Protein AF-A0A8T5QYP9-F1 (afdb_monomer)

Secondary structure (DSSP, 8-state):
-HHHHHHHHHH-GGGTT-----S------HHHHHHHHHHHHT-SS-------PPPTT--S------HHHHHHH-----S-HHHHHHHHHHHHHHS---

Radius of gyration: 17.35 Å; Cα contacts (8 Å, |Δi|>4): 60; chains: 1; bounding box: 41×31×44 Å

Solvent-accessible surface area (backbone atoms only — not comparable to full-atom values): 6540 Å² total; per-residue (Å²): 92,67,69,58,46,50,50,56,52,73,73,35,81,90,35,70,98,58,87,71,54,77,69,61,65,76,75,77,54,71,7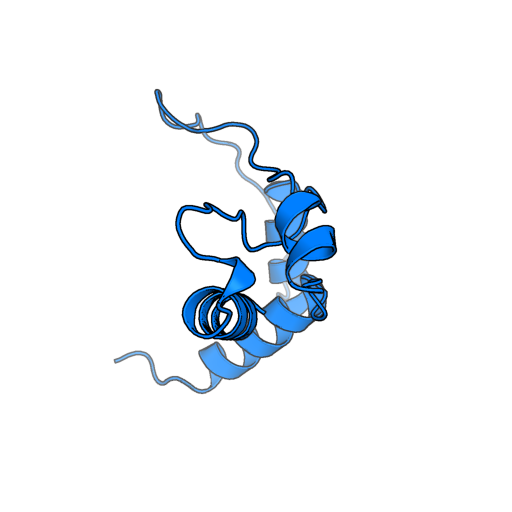0,57,55,53,49,52,51,46,60,73,68,62,60,90,67,81,94,79,87,84,90,72,87,75,63,100,84,60,80,91,75,83,61,55,73,42,63,64,34,30,73,76,70,66,51,71,68,81,73,53,70,72,56,55,49,47,55,49,52,55,56,55,69,72,50,78,82,125

Foldseek 3Di:
DQVVLCCLLVPDPLNVVHDADDDAQDWDDPVRVQVLLCVLVVDPDDDDDDDDDDDPPDDRTDGDDHVVCCVRRVDDDDDDPSRVSNVVVVVVVPDDDD

Structure (mmCIF, N/CA/C/O backbone):
data_AF-A0A8T5QYP9-F1
#
_entry.id   AF-A0A8T5QYP9-F1
#
loop_
_atom_site.group_PDB
_atom_site.id
_atom_site.type_symbol
_atom_site.label_atom_id
_atom_site.label_alt_id
_atom_site.label_comp_id
_atom_site.label_asym_id
_atom_site.label_entity_id
_atom_site.label_seq_id
_atom_site.pdbx_PDB_ins_code
_atom_site.Cartn_x
_atom_site.Cartn_y
_atom_site.Cartn_z
_atom_site.occupancy
_atom_site.B_iso_or_equiv
_atom_site.auth_seq_id
_atom_site.auth_comp_id
_atom_site.auth_asym_id
_atom_site.auth_atom_id
_atom_site.pdbx_PDB_model_num
ATOM 1 N N . ASP A 1 1 ? -3.776 -3.492 -9.160 1.00 95.50 1 ASP A N 1
ATOM 2 C CA . ASP A 1 1 ? -2.515 -2.767 -9.445 1.00 95.50 1 ASP A CA 1
ATOM 3 C C . ASP A 1 1 ? -1.227 -3.535 -9.243 1.00 95.50 1 ASP A C 1
ATOM 5 O O . ASP A 1 1 ? -0.528 -3.705 -10.229 1.00 95.50 1 ASP A O 1
ATOM 9 N N . ILE A 1 2 ? -0.890 -4.015 -8.040 1.00 96.75 2 ILE A N 1
ATOM 10 C CA . ILE A 1 2 ? 0.428 -4.642 -7.802 1.00 96.75 2 ILE A CA 1
ATOM 11 C C . ILE A 1 2 ? 0.727 -5.786 -8.784 1.00 96.75 2 ILE A C 1
ATOM 13 O O . ILE A 1 2 ? 1.754 -5.754 -9.452 1.00 96.75 2 ILE A O 1
ATOM 17 N N . ALA A 1 3 ? -0.191 -6.745 -8.948 1.00 97.62 3 ALA A N 1
ATOM 18 C CA . ALA A 1 3 ? -0.013 -7.845 -9.902 1.00 97.62 3 ALA A CA 1
ATOM 19 C C . ALA A 1 3 ? 0.172 -7.350 -11.351 1.00 97.62 3 ALA A C 1
ATOM 21 O O . ALA A 1 3 ? 1.064 -7.819 -12.049 1.00 97.62 3 ALA A O 1
ATOM 22 N N . ARG A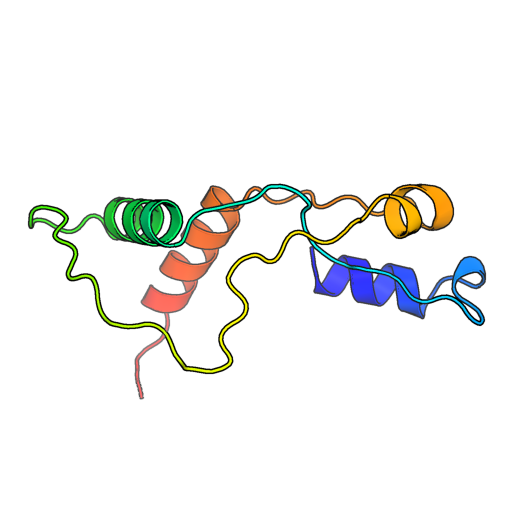 1 4 ? -0.615 -6.353 -11.781 1.00 97.62 4 ARG A N 1
ATOM 23 C CA . ARG A 1 4 ? -0.495 -5.727 -13.109 1.00 97.62 4 ARG A CA 1
ATOM 24 C C . ARG A 1 4 ? 0.869 -5.060 -13.290 1.00 97.62 4 ARG A C 1
ATOM 26 O O . ARG A 1 4 ? 1.509 -5.275 -14.311 1.00 97.62 4 ARG A O 1
ATOM 33 N N . GLY A 1 5 ? 1.336 -4.312 -12.290 1.00 97.56 5 GLY A N 1
ATOM 34 C CA . GLY A 1 5 ? 2.661 -3.692 -12.295 1.00 97.56 5 GLY A CA 1
ATOM 35 C C . GLY A 1 5 ? 3.791 -4.718 -12.367 1.00 97.56 5 GLY A C 1
ATOM 36 O O . GLY A 1 5 ? 4.730 -4.526 -13.132 1.00 97.56 5 GLY A O 1
ATOM 37 N N . ILE A 1 6 ? 3.674 -5.839 -11.644 1.00 98.06 6 ILE A N 1
ATOM 38 C CA . ILE A 1 6 ? 4.650 -6.939 -11.698 1.00 98.06 6 ILE A CA 1
ATOM 39 C C . ILE A 1 6 ? 4.685 -7.555 -13.096 1.00 98.06 6 ILE A C 1
ATOM 41 O O . ILE A 1 6 ? 5.768 -7.743 -13.642 1.00 98.06 6 ILE A O 1
ATOM 45 N N . VAL A 1 7 ? 3.526 -7.850 -13.690 1.00 98.25 7 VAL A N 1
ATOM 46 C CA . VAL A 1 7 ? 3.441 -8.419 -15.044 1.00 98.25 7 VAL A CA 1
ATOM 47 C C . VAL A 1 7 ? 4.046 -7.465 -16.075 1.00 98.25 7 VAL A C 1
ATOM 49 O O . VAL A 1 7 ? 4.886 -7.889 -16.863 1.00 98.25 7 VAL A O 1
ATOM 52 N N . ILE A 1 8 ? 3.688 -6.177 -16.033 1.00 97.88 8 ILE A N 1
ATOM 53 C CA . ILE A 1 8 ? 4.255 -5.151 -16.922 1.00 97.88 8 ILE A CA 1
ATOM 54 C C . ILE A 1 8 ? 5.781 -5.098 -16.783 1.00 97.88 8 ILE A C 1
ATOM 56 O O . ILE A 1 8 ? 6.490 -5.112 -17.786 1.00 97.88 8 ILE A O 1
ATOM 60 N N . ALA A 1 9 ? 6.292 -5.066 -15.550 1.00 97.62 9 ALA A N 1
ATOM 61 C CA . ALA A 1 9 ? 7.727 -5.000 -15.306 1.00 97.62 9 ALA A CA 1
ATOM 62 C C . ALA A 1 9 ? 8.453 -6.284 -15.730 1.00 97.62 9 ALA A C 1
ATOM 64 O O . ALA A 1 9 ? 9.546 -6.202 -16.276 1.00 97.62 9 ALA A O 1
ATOM 65 N N . SER A 1 10 ? 7.843 -7.452 -15.546 1.00 97.25 10 SER A N 1
ATOM 66 C CA . SER A 1 10 ? 8.473 -8.746 -15.844 1.00 97.25 10 SER A CA 1
ATOM 67 C C . SER A 1 10 ? 8.516 -9.075 -17.336 1.00 97.25 10 SER A C 1
ATOM 69 O O . SER A 1 10 ? 9.384 -9.827 -17.763 1.00 97.25 10 SER A O 1
ATOM 71 N N . LEU A 1 11 ? 7.571 -8.551 -18.121 1.00 97.19 11 LEU A N 1
ATOM 72 C CA . LEU A 1 11 ? 7.415 -8.886 -19.542 1.00 97.19 11 LEU A CA 1
ATOM 73 C C . LEU A 1 11 ? 7.945 -7.809 -20.499 1.00 97.19 11 LEU A C 1
ATOM 75 O O . LEU A 1 11 ? 7.824 -7.959 -21.710 1.00 97.19 11 LEU A O 1
ATOM 79 N N . SER A 1 12 ? 8.493 -6.713 -19.978 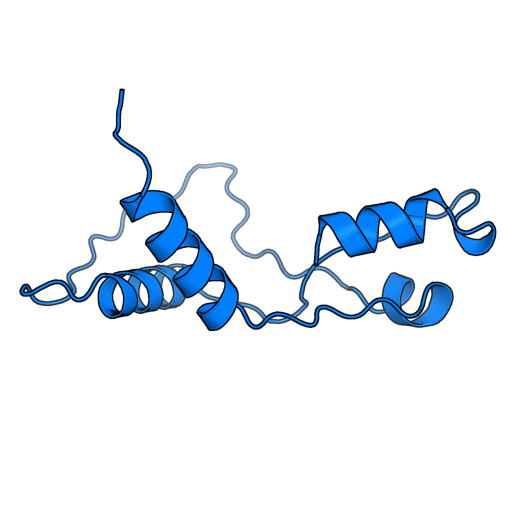1.00 97.62 12 SER A N 1
ATOM 80 C CA . SER A 1 12 ? 8.998 -5.605 -20.788 1.00 97.62 12 SER A CA 1
ATOM 81 C C . SER A 1 12 ? 10.513 -5.680 -20.953 1.00 97.62 12 SER A C 1
ATOM 83 O O . SER A 1 12 ? 11.244 -5.621 -19.967 1.00 97.62 12 SER A O 1
ATOM 85 N N . ASP A 1 13 ? 11.001 -5.660 -22.196 1.00 97.62 13 ASP A N 1
ATOM 86 C CA . ASP A 1 13 ? 12.440 -5.560 -22.497 1.00 97.62 13 ASP A CA 1
ATOM 87 C C . ASP A 1 13 ? 13.076 -4.292 -21.902 1.00 97.62 13 ASP A C 1
ATOM 89 O O . ASP A 1 13 ? 14.253 -4.280 -21.544 1.00 97.62 13 ASP A O 1
ATOM 93 N N . LYS A 1 14 ? 12.280 -3.225 -21.717 1.00 97.75 14 LYS A N 1
ATOM 94 C CA . LYS A 1 14 ? 12.716 -1.978 -21.060 1.00 97.75 14 LYS A CA 1
ATOM 95 C C . LYS A 1 14 ? 13.034 -2.142 -19.569 1.00 97.75 14 LYS A C 1
ATOM 97 O O . LYS A 1 14 ? 13.479 -1.184 -18.948 1.00 97.75 14 LYS A O 1
ATOM 102 N N . SER A 1 15 ? 12.754 -3.306 -18.987 1.00 97.50 15 SER A N 1
ATOM 103 C CA . SER A 1 15 ? 13.049 -3.608 -17.586 1.00 97.50 15 SER A CA 1
ATOM 104 C C . SER A 1 15 ? 14.408 -4.275 -17.381 1.00 97.50 15 SER A C 1
ATOM 106 O O . SER A 1 15 ? 14.788 -4.541 -16.241 1.00 97.50 15 SER A O 1
ATOM 108 N N . LEU A 1 16 ? 15.139 -4.593 -18.454 1.00 97.25 16 LEU A N 1
ATOM 109 C CA . LEU A 1 16 ? 16.428 -5.265 -18.346 1.00 97.25 16 LEU A CA 1
ATOM 110 C C . LEU A 1 16 ? 17.419 -4.409 -17.541 1.00 97.25 16 LEU A C 1
ATOM 112 O O . LEU A 1 16 ? 17.742 -3.294 -17.940 1.00 97.25 16 LEU A O 1
ATOM 116 N N . ASN A 1 17 ? 17.933 -4.968 -16.441 1.00 96.50 17 ASN A N 1
ATOM 117 C CA . ASN A 1 17 ? 18.818 -4.295 -15.478 1.00 96.50 17 ASN A CA 1
ATOM 118 C C . ASN A 1 17 ? 18.205 -3.063 -14.789 1.00 96.50 17 ASN A C 1
ATOM 120 O O . ASN A 1 17 ? 18.936 -2.197 -14.314 1.00 96.50 17 ASN A O 1
ATOM 124 N N . GLU A 1 18 ? 16.878 -3.002 -14.694 1.00 97.62 18 GLU A N 1
ATOM 125 C CA . GLU A 1 18 ? 16.164 -1.922 -14.020 1.00 97.62 18 GLU A CA 1
ATOM 126 C C . GLU A 1 18 ? 15.418 -2.429 -12.780 1.00 97.62 18 GLU A C 1
ATOM 128 O O . GLU A 1 18 ? 14.843 -3.517 -12.761 1.00 97.62 18 GLU A O 1
ATOM 133 N N . ASP A 1 19 ? 15.380 -1.602 -11.739 1.00 96.69 19 ASP A N 1
ATOM 134 C CA . ASP A 1 19 ? 14.502 -1.750 -10.582 1.00 96.69 19 ASP A CA 1
ATOM 135 C C . ASP A 1 19 ? 13.320 -0.771 -10.657 1.00 96.69 19 ASP A C 1
ATOM 137 O O . ASP A 1 19 ? 13.444 0.343 -11.173 1.00 96.69 19 ASP A O 1
ATOM 141 N N . PHE A 1 20 ? 12.163 -1.156 -10.121 1.00 97.56 20 PHE A N 1
ATOM 142 C CA . PHE A 1 20 ? 10.978 -0.303 -10.124 1.00 97.56 20 PHE A CA 1
ATOM 143 C C . PHE A 1 20 ? 10.223 -0.381 -8.804 1.00 97.56 20 PHE A C 1
ATOM 145 O O . PHE A 1 20 ? 9.907 -1.462 -8.308 1.00 97.56 20 PHE A O 1
ATOM 152 N N . ASN A 1 21 ? 9.831 0.781 -8.284 1.00 97.19 21 ASN A N 1
ATOM 153 C CA . ASN A 1 21 ? 8.819 0.850 -7.240 1.00 97.19 21 ASN A CA 1
ATOM 154 C C . ASN A 1 21 ? 7.428 0.656 -7.857 1.00 97.19 21 ASN A C 1
ATOM 156 O O . ASN A 1 21 ? 7.030 1.422 -8.734 1.00 97.19 21 ASN A O 1
ATOM 160 N N . ILE A 1 22 ? 6.667 -0.321 -7.361 1.00 96.69 22 ILE A N 1
ATOM 161 C CA . ILE A 1 22 ? 5.270 -0.553 -7.753 1.00 96.69 22 ILE A CA 1
ATOM 162 C C . ILE A 1 22 ? 4.376 -0.177 -6.575 1.00 96.69 22 ILE A C 1
ATOM 164 O O . ILE A 1 22 ? 4.460 -0.770 -5.501 1.00 96.69 22 ILE A O 1
ATOM 168 N N . GLY A 1 23 ? 3.499 0.801 -6.774 1.00 94.44 23 GLY A N 1
ATOM 169 C CA . GLY A 1 23 ? 2.567 1.238 -5.744 1.00 94.44 23 GLY A CA 1
ATOM 170 C C . GLY A 1 23 ? 1.973 2.602 -6.050 1.00 94.44 23 GLY A C 1
ATOM 171 O O . GLY A 1 23 ? 1.949 3.042 -7.198 1.00 94.44 23 GLY A O 1
ATOM 172 N N . THR A 1 24 ? 1.506 3.268 -4.999 1.00 93.94 24 THR A N 1
ATOM 173 C CA . THR A 1 24 ? 1.007 4.642 -5.048 1.00 93.94 24 THR A CA 1
ATOM 174 C C . THR A 1 24 ? 1.960 5.578 -4.312 1.00 93.94 24 THR A C 1
ATOM 176 O O . THR A 1 24 ? 2.548 5.201 -3.298 1.00 93.94 24 THR A O 1
ATOM 179 N N . ASN A 1 25 ? 2.103 6.807 -4.810 1.00 93.06 25 ASN A N 1
ATOM 180 C CA . ASN A 1 25 ? 2.781 7.899 -4.107 1.00 93.06 25 ASN A CA 1
ATOM 181 C C . ASN A 1 25 ? 1.821 8.701 -3.206 1.00 93.06 25 ASN A C 1
ATOM 183 O O . ASN A 1 25 ? 2.226 9.696 -2.602 1.00 93.06 25 ASN A O 1
ATOM 187 N N . LYS A 1 26 ? 0.553 8.284 -3.107 1.00 92.56 26 LYS A N 1
ATOM 188 C CA . LYS A 1 26 ? -0.431 8.870 -2.199 1.00 92.56 26 LYS A CA 1
ATOM 189 C C . LYS A 1 26 ? -0.169 8.377 -0.782 1.00 92.56 26 LYS A C 1
ATOM 191 O O . LYS A 1 26 ? -0.394 7.216 -0.450 1.00 92.56 26 LYS A O 1
ATOM 196 N N . GLU A 1 27 ? 0.321 9.278 0.058 1.00 93.44 27 GLU A N 1
ATOM 197 C CA . GLU A 1 27 ? 0.533 9.006 1.475 1.00 93.44 27 GLU A CA 1
ATOM 198 C C . GLU A 1 27 ? -0.808 8.815 2.197 1.00 93.44 27 GLU A C 1
ATOM 200 O O . GLU A 1 27 ? -1.792 9.492 1.902 1.00 93.44 27 GLU A O 1
ATOM 205 N N . THR A 1 28 ? -0.863 7.881 3.145 1.00 94.25 28 THR A N 1
ATOM 206 C CA . THR A 1 28 ? -2.036 7.656 3.999 1.00 94.25 28 THR A CA 1
ATOM 207 C C . THR A 1 28 ? -1.570 7.419 5.423 1.00 94.25 28 THR A C 1
ATOM 209 O O . THR A 1 28 ? -0.703 6.576 5.667 1.00 94.25 28 THR A O 1
ATOM 212 N N . LYS A 1 29 ? -2.138 8.147 6.386 1.00 94.06 29 LYS A N 1
ATOM 213 C CA . LYS A 1 29 ? -1.809 7.931 7.798 1.00 94.06 29 LYS A CA 1
ATOM 214 C C . LYS A 1 29 ? -2.519 6.684 8.317 1.00 94.06 29 LYS A C 1
ATOM 216 O O . LYS A 1 29 ? -3.664 6.416 7.967 1.00 94.06 29 LYS A O 1
ATOM 221 N N . MET A 1 30 ? -1.896 5.977 9.261 1.00 93.06 30 MET A N 1
ATOM 222 C CA . MET A 1 30 ? -2.506 4.798 9.897 1.00 93.06 30 MET A CA 1
ATOM 223 C C . MET A 1 30 ? -3.881 5.083 10.516 1.00 93.06 30 MET A C 1
ATOM 225 O O . MET A 1 30 ? -4.779 4.250 10.436 1.00 93.06 30 MET A O 1
ATOM 229 N N . ILE A 1 31 ? -4.063 6.271 11.100 1.00 95.81 31 ILE A N 1
ATOM 230 C CA . ILE A 1 31 ? -5.344 6.697 11.677 1.00 95.81 31 ILE A CA 1
ATOM 231 C C . ILE A 1 31 ? -6.439 6.873 10.615 1.00 95.81 31 ILE A C 1
ATOM 233 O O . ILE A 1 31 ? -7.587 6.506 10.853 1.00 95.81 31 ILE A O 1
ATOM 237 N N . GLU A 1 32 ? -6.080 7.390 9.438 1.00 96.56 32 GLU A N 1
ATOM 238 C CA . GLU A 1 32 ? -6.997 7.585 8.311 1.00 96.56 32 GLU A CA 1
ATOM 239 C C . GLU A 1 32 ? -7.404 6.230 7.735 1.00 96.56 32 GLU A C 1
ATOM 241 O O . GLU A 1 32 ? -8.592 5.973 7.569 1.00 96.56 32 GLU A O 1
ATOM 246 N N . LEU A 1 33 ? -6.439 5.325 7.536 1.00 96.62 33 LEU A N 1
ATOM 247 C CA . LEU A 1 33 ? -6.698 3.954 7.092 1.00 96.62 33 LEU A CA 1
ATOM 248 C C . LEU A 1 33 ? -7.624 3.200 8.062 1.00 96.62 33 LEU A C 1
ATOM 250 O O . LEU A 1 33 ? -8.598 2.578 7.638 1.00 96.62 33 LEU A O 1
ATOM 254 N N . ALA A 1 34 ? -7.356 3.286 9.369 1.00 96.62 34 ALA A N 1
ATOM 255 C CA . ALA A 1 34 ? -8.195 2.666 10.392 1.00 96.62 34 ALA A CA 1
ATOM 256 C C . ALA A 1 34 ? -9.625 3.231 10.378 1.00 96.62 34 ALA A C 1
ATOM 258 O O . ALA A 1 34 ? -10.589 2.473 10.496 1.00 96.62 34 ALA A O 1
ATOM 259 N N . LYS A 1 35 ? -9.769 4.549 10.193 1.00 97.50 35 LYS A N 1
ATOM 260 C CA . LYS A 1 35 ? -11.076 5.203 10.089 1.00 97.50 35 LYS A CA 1
ATOM 261 C C . LYS A 1 35 ? -11.830 4.780 8.823 1.00 97.50 35 LYS A C 1
ATOM 263 O O . LYS A 1 35 ? -13.004 4.438 8.922 1.00 97.50 35 LYS A O 1
ATOM 268 N N . MET A 1 36 ? -11.160 4.719 7.669 1.00 97.56 36 MET A N 1
ATOM 269 C CA . MET A 1 36 ? -11.755 4.233 6.415 1.00 97.56 36 MET A CA 1
ATOM 270 C C . MET A 1 36 ? -12.308 2.814 6.571 1.00 97.56 36 MET A C 1
ATOM 272 O O . MET A 1 36 ? -13.453 2.557 6.206 1.00 97.56 36 MET A O 1
ATOM 276 N N . LEU A 1 37 ? -11.525 1.904 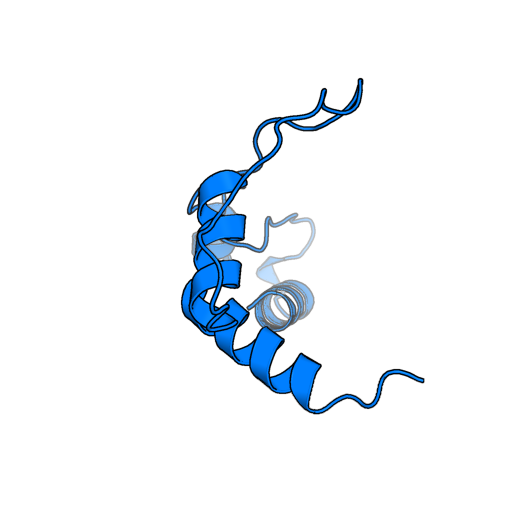7.157 1.00 97.12 37 LEU A N 1
ATOM 277 C CA . LEU A 1 37 ? -11.963 0.533 7.425 1.00 97.12 37 LEU A CA 1
ATOM 278 C C . LEU A 1 37 ? -13.152 0.481 8.390 1.00 97.12 37 LEU A C 1
ATOM 280 O O . LEU A 1 37 ? -14.108 -0.244 8.128 1.00 97.12 37 LEU A O 1
ATOM 284 N N . TRP A 1 38 ? -13.124 1.261 9.477 1.00 97.38 38 TRP A N 1
ATOM 285 C CA . TRP A 1 38 ? -14.239 1.347 10.426 1.00 97.38 38 TRP A CA 1
ATOM 286 C C . TRP A 1 38 ? -15.552 1.729 9.734 1.00 97.38 38 TRP A C 1
ATOM 288 O O . TRP A 1 38 ? -16.585 1.090 9.949 1.00 97.38 38 TRP A O 1
ATOM 298 N N . ASP A 1 39 ? -15.489 2.738 8.863 1.00 96.94 39 ASP A N 1
ATOM 299 C CA . ASP A 1 39 ? -16.647 3.253 8.138 1.00 96.94 39 ASP A CA 1
ATOM 300 C C . ASP A 1 39 ? -17.142 2.254 7.073 1.00 96.94 39 ASP A C 1
ATOM 302 O O . ASP A 1 39 ? -18.347 2.021 6.963 1.00 96.94 39 ASP A O 1
ATOM 306 N N . ILE A 1 40 ? -16.236 1.584 6.345 1.00 97.44 40 ILE A N 1
ATOM 307 C CA . ILE A 1 40 ? -16.583 0.503 5.396 1.00 97.44 40 ILE A CA 1
ATOM 308 C C . ILE A 1 40 ? -17.255 -0.675 6.116 1.00 97.44 40 ILE A C 1
ATOM 310 O O . ILE A 1 40 ? -18.227 -1.257 5.618 1.00 97.44 40 ILE A O 1
ATOM 314 N N . CYS A 1 41 ? -16.767 -1.027 7.305 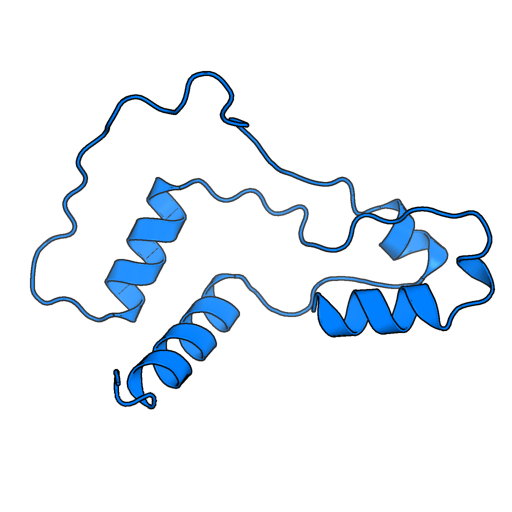1.00 95.94 41 CYS A N 1
ATOM 315 C CA . CYS A 1 41 ? -17.316 -2.116 8.103 1.00 95.94 41 CYS A CA 1
ATOM 316 C C . CYS A 1 41 ? -18.707 -1.808 8.677 1.00 95.94 41 CYS A C 1
ATOM 318 O O . CYS A 1 41 ? -19.391 -2.748 9.080 1.00 95.94 41 CYS A O 1
ATOM 320 N N . LYS A 1 42 ? -19.156 -0.542 8.648 1.00 95.19 42 LYS A N 1
ATOM 321 C CA . LYS A 1 42 ? -20.454 -0.081 9.176 1.00 95.19 42 LYS A CA 1
ATOM 322 C C . LYS A 1 42 ? -20.661 -0.465 10.646 1.00 95.19 42 LYS A C 1
ATOM 324 O O . LYS A 1 42 ? -21.731 -0.935 11.036 1.00 95.19 42 LYS A O 1
ATOM 329 N N . MET A 1 43 ? -19.619 -0.281 11.453 1.00 93.06 43 MET A N 1
ATOM 330 C CA . MET A 1 43 ? -19.668 -0.539 12.893 1.00 93.06 43 MET A CA 1
ATOM 331 C C . MET A 1 43 ? -20.719 0.355 13.565 1.00 93.06 43 MET A C 1
ATOM 333 O O . MET A 1 43 ? -20.892 1.513 13.182 1.00 93.06 43 MET A O 1
ATOM 337 N N . LYS A 1 44 ? -21.432 -0.181 14.562 1.00 94.56 44 LYS A N 1
ATOM 338 C CA . LYS A 1 44 ? -22.488 0.560 15.278 1.00 94.56 44 LYS A CA 1
ATOM 339 C C . LYS A 1 44 ? -21.911 1.467 16.362 1.00 94.56 44 LYS A C 1
ATOM 341 O O . LYS A 1 44 ? -22.516 2.471 16.727 1.00 94.56 44 LYS A O 1
ATOM 346 N N . GLU A 1 45 ? -20.759 1.094 16.897 1.00 96.00 45 GLU A N 1
ATOM 347 C CA . GLU A 1 45 ? -20.054 1.822 17.935 1.00 96.00 45 GLU A CA 1
ATOM 348 C C . GLU A 1 45 ? -19.342 3.061 17.366 1.00 96.00 45 GLU A C 1
ATOM 350 O O . GLU A 1 45 ? -19.096 3.196 16.163 1.00 96.00 45 GLU A O 1
ATOM 355 N N . SER A 1 46 ? -18.960 3.983 18.250 1.00 96.19 46 SER A N 1
ATOM 356 C CA . SER A 1 46 ? -18.105 5.102 17.863 1.00 96.19 46 SER A CA 1
ATOM 357 C C . SER A 1 46 ? -16.672 4.639 17.592 1.00 96.19 46 SER A C 1
ATOM 359 O O . SER A 1 46 ? -16.135 3.779 18.291 1.00 96.19 46 SER A O 1
ATOM 361 N N . PHE A 1 47 ? -16.029 5.250 16.592 1.00 97.31 47 PHE A N 1
ATOM 362 C CA . PHE A 1 47 ? -14.619 5.004 16.298 1.00 97.31 47 PHE A CA 1
ATOM 363 C C . PHE A 1 47 ? -13.749 5.481 17.466 1.00 97.31 47 PHE A C 1
ATOM 365 O O . PHE A 1 47 ? -13.703 6.675 17.769 1.00 97.31 47 PHE A O 1
ATOM 372 N N . LYS A 1 48 ? -13.058 4.547 18.122 1.00 96.25 48 LYS A N 1
ATOM 373 C CA . LYS A 1 48 ? -12.141 4.812 19.236 1.00 96.25 48 LYS A CA 1
ATOM 374 C C . LYS A 1 48 ? -10.762 4.275 18.895 1.00 96.25 48 LYS A C 1
ATOM 376 O O . LYS A 1 48 ? -10.637 3.182 18.353 1.00 96.25 48 LYS A O 1
ATOM 381 N N . VAL A 1 49 ? -9.725 5.025 19.257 1.00 96.06 49 VAL A N 1
ATOM 382 C CA . VAL A 1 49 ? -8.336 4.663 18.964 1.00 96.06 49 VAL A CA 1
ATOM 383 C C . VAL A 1 49 ? -7.506 4.701 20.230 1.00 96.06 49 VAL A C 1
ATOM 385 O O . VAL A 1 49 ? -7.571 5.654 21.003 1.00 96.06 49 VAL A O 1
ATOM 388 N N . LYS A 1 50 ? -6.701 3.656 20.416 1.00 95.62 50 LYS A N 1
ATOM 389 C CA . LYS A 1 50 ? -5.671 3.584 21.445 1.00 95.62 50 LYS A CA 1
ATOM 390 C C . LYS A 1 50 ? -4.310 3.682 20.768 1.00 95.62 50 LYS A C 1
ATOM 392 O O . LYS A 1 50 ? -3.936 2.793 20.008 1.00 95.62 50 LYS A O 1
ATOM 397 N N . TYR A 1 51 ? -3.571 4.744 21.063 1.00 93.69 51 TYR A N 1
ATOM 398 C CA . TYR A 1 51 ? -2.190 4.880 20.616 1.00 93.69 51 TYR A CA 1
ATOM 399 C C . TYR A 1 51 ? -1.284 4.009 21.485 1.00 93.69 51 TYR A C 1
ATOM 401 O O . TYR A 1 51 ? -1.395 4.002 22.711 1.00 93.69 51 TYR A O 1
ATOM 409 N N . VAL A 1 52 ? -0.398 3.264 20.835 1.00 92.50 52 VAL A N 1
ATOM 410 C CA . VAL A 1 52 ? 0.614 2.424 21.479 1.00 92.50 52 VAL A CA 1
ATOM 411 C C . VAL A 1 52 ? 1.990 2.834 20.970 1.00 92.50 52 VAL A C 1
ATOM 413 O O . VAL A 1 52 ? 2.110 3.427 19.896 1.00 92.50 52 VAL A O 1
ATOM 416 N N . SER A 1 53 ? 3.035 2.544 21.742 1.00 92.56 53 SER A N 1
ATOM 417 C CA . SER A 1 53 ? 4.411 2.744 21.292 1.00 92.56 53 SER A CA 1
ATOM 418 C C . SER A 1 53 ? 4.677 1.917 20.033 1.00 92.56 53 SER A C 1
ATOM 420 O O . SER A 1 53 ? 4.398 0.718 20.017 1.00 92.56 53 SER A O 1
ATOM 422 N N . GLY A 1 54 ? 5.228 2.550 18.997 1.00 87.31 54 GLY A N 1
ATOM 423 C CA . GLY A 1 54 ? 5.679 1.843 17.800 1.00 87.31 54 GLY A CA 1
ATOM 424 C C . GLY A 1 54 ? 6.859 0.912 18.089 1.00 87.31 54 GLY A C 1
ATOM 425 O O . GLY A 1 54 ? 7.509 1.002 19.135 1.00 87.31 54 GLY A O 1
ATOM 426 N N . PHE A 1 55 ? 7.159 0.023 17.146 1.00 91.44 55 PHE A N 1
ATOM 427 C CA . PHE A 1 55 ? 8.317 -0.860 17.263 1.00 91.44 55 PHE A CA 1
ATOM 428 C C . PHE A 1 55 ? 9.627 -0.076 17.096 1.00 91.44 55 PHE A C 1
ATOM 430 O O . PHE A 1 55 ? 9.699 0.889 16.336 1.00 91.44 55 PHE A O 1
ATOM 437 N N . LYS A 1 56 ? 10.695 -0.516 17.780 1.00 91.62 56 LYS A N 1
ATOM 438 C CA . LYS A 1 56 ? 12.018 0.148 17.775 1.00 91.62 56 LYS A CA 1
ATOM 439 C C . LYS A 1 56 ? 12.559 0.420 16.364 1.00 91.62 56 LYS A C 1
ATOM 441 O O . LYS A 1 56 ? 13.230 1.424 16.150 1.00 91.62 56 LYS A O 1
ATOM 446 N N . HIS A 1 57 ? 12.273 -0.477 15.426 1.00 92.88 57 HIS A N 1
ATOM 447 C CA . HIS A 1 57 ? 12.774 -0.438 14.052 1.00 92.88 57 HIS A CA 1
ATOM 448 C C . HIS A 1 57 ? 11.663 -0.189 13.027 1.00 92.88 57 HIS A C 1
ATOM 450 O O . HIS A 1 57 ? 11.802 -0.557 11.863 1.00 92.88 57 HIS A O 1
ATOM 456 N N . ASP A 1 58 ? 10.546 0.401 13.456 1.00 88.69 58 ASP A N 1
ATOM 457 C CA . ASP A 1 58 ? 9.427 0.646 12.558 1.00 88.69 58 ASP A CA 1
ATOM 458 C C . ASP A 1 58 ? 9.720 1.786 11.577 1.00 88.69 58 ASP A C 1
ATOM 460 O O . ASP A 1 58 ? 10.298 2.823 11.926 1.00 88.69 58 ASP A O 1
ATOM 464 N N . ILE A 1 59 ? 9.282 1.610 10.334 1.00 86.69 59 ILE A N 1
ATOM 465 C CA . ILE A 1 59 ? 9.423 2.637 9.304 1.00 86.69 59 ILE A CA 1
ATOM 466 C C . ILE A 1 59 ? 8.239 3.585 9.433 1.00 86.69 59 ILE A C 1
ATOM 468 O O . ILE A 1 59 ? 7.105 3.240 9.108 1.00 86.69 59 ILE A O 1
ATOM 472 N N . LYS A 1 60 ? 8.527 4.812 9.873 1.00 86.62 60 LYS A N 1
ATOM 473 C CA . LYS A 1 60 ? 7.510 5.831 10.177 1.00 86.62 60 LYS A CA 1
ATOM 474 C C . LYS A 1 60 ? 6.739 6.334 8.955 1.00 86.62 60 LYS A C 1
ATOM 476 O O . LYS A 1 60 ? 5.637 6.849 9.108 1.00 86.62 60 LYS A O 1
ATOM 481 N N . ARG A 1 61 ? 7.330 6.236 7.762 1.00 90.25 61 ARG A N 1
ATOM 482 C CA . ARG A 1 61 ? 6.779 6.777 6.517 1.00 90.25 61 ARG A CA 1
ATOM 483 C C . ARG A 1 61 ? 7.201 5.921 5.332 1.00 90.25 61 ARG A C 1
ATOM 485 O O . ARG A 1 61 ? 8.390 5.672 5.155 1.00 90.25 61 ARG A O 1
ATOM 492 N N . ARG A 1 62 ? 6.238 5.505 4.507 1.00 86.81 62 ARG A N 1
ATOM 493 C CA . ARG A 1 62 ? 6.476 4.761 3.262 1.00 86.81 62 ARG A CA 1
ATOM 494 C C . ARG A 1 62 ? 5.720 5.435 2.129 1.00 86.81 62 ARG A C 1
ATOM 496 O O . ARG A 1 62 ? 4.507 5.298 2.032 1.00 86.81 62 ARG A O 1
AT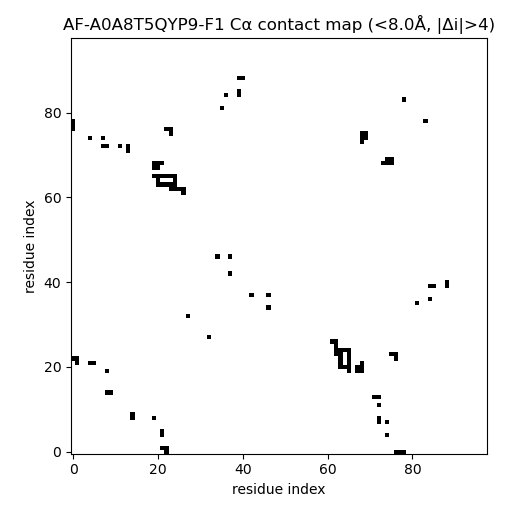OM 503 N N . VAL A 1 63 ? 6.449 6.170 1.301 1.00 92.25 63 VAL A N 1
ATOM 504 C CA . VAL A 1 63 ? 5.920 6.790 0.084 1.00 92.25 63 VAL A CA 1
ATOM 505 C C . VAL A 1 63 ? 6.952 6.552 -1.016 1.00 92.25 63 VAL A C 1
ATOM 507 O O . VAL A 1 63 ? 7.985 7.222 -1.008 1.00 92.25 63 VAL A O 1
ATOM 510 N N . PRO A 1 64 ? 6.749 5.552 -1.888 1.00 93.38 64 PRO A N 1
ATOM 511 C CA . PRO A 1 64 ? 7.690 5.268 -2.960 1.00 93.38 64 PRO A CA 1
ATOM 512 C C . PRO A 1 64 ? 7.663 6.367 -4.027 1.00 93.38 64 PRO A C 1
ATOM 514 O O . PRO A 1 64 ? 6.600 6.894 -4.362 1.00 93.38 64 PRO A O 1
ATOM 517 N N . ASP A 1 65 ? 8.821 6.660 -4.618 1.00 95.88 65 ASP A N 1
ATOM 518 C CA . ASP A 1 65 ? 8.869 7.382 -5.889 1.00 95.88 65 ASP A CA 1
ATOM 519 C C . ASP A 1 65 ? 8.544 6.407 -7.027 1.00 95.88 65 ASP A C 1
ATOM 521 O O . ASP A 1 65 ? 9.298 5.472 -7.302 1.00 95.88 65 ASP A O 1
ATOM 525 N N . VAL A 1 66 ? 7.401 6.625 -7.675 1.00 96.94 66 VAL A N 1
ATOM 526 C CA . VAL A 1 66 ? 6.887 5.811 -8.789 1.00 96.94 66 VAL A CA 1
ATOM 527 C C . VAL A 1 66 ? 7.111 6.475 -10.154 1.00 96.94 66 VAL A C 1
ATOM 529 O O . VAL A 1 66 ? 6.610 6.004 -11.174 1.00 96.94 66 VAL A O 1
ATOM 532 N N . SER A 1 67 ? 7.878 7.569 -10.213 1.00 97.88 67 SER A N 1
ATOM 533 C CA . SER A 1 67 ? 8.118 8.309 -11.456 1.00 97.88 67 SER A CA 1
ATOM 534 C C . SER A 1 67 ? 8.841 7.467 -12.511 1.00 97.88 67 SER A C 1
ATOM 536 O O . SER A 1 67 ? 8.525 7.566 -13.696 1.00 97.88 67 SER A O 1
ATOM 538 N N . LYS A 1 68 ? 9.767 6.595 -12.092 1.00 97.94 68 LYS A N 1
ATOM 539 C CA . LYS A 1 68 ? 10.537 5.718 -12.985 1.00 97.94 68 LYS A CA 1
ATOM 540 C C . LYS A 1 68 ? 9.643 4.727 -13.735 1.00 97.94 68 LYS A C 1
ATOM 542 O O . LYS A 1 68 ? 9.689 4.673 -14.962 1.00 97.94 68 LYS A O 1
ATOM 547 N N . ILE A 1 69 ? 8.794 3.987 -13.016 1.00 97.94 69 ILE A N 1
ATOM 548 C CA . ILE A 1 69 ? 7.918 2.978 -13.628 1.00 97.94 69 ILE A CA 1
ATOM 549 C C . ILE A 1 69 ? 6.849 3.618 -14.522 1.00 97.94 69 ILE A C 1
ATOM 551 O O . ILE A 1 69 ? 6.533 3.089 -15.585 1.00 97.94 69 ILE A O 1
ATOM 555 N N . SER A 1 70 ? 6.359 4.800 -14.141 1.00 97.75 70 SER A N 1
ATOM 556 C CA . SER A 1 70 ? 5.421 5.569 -14.955 1.00 97.75 70 SER A CA 1
ATOM 557 C C . SER A 1 70 ? 6.053 6.022 -16.273 1.00 97.75 70 SER A C 1
ATOM 559 O O . SER A 1 70 ? 5.478 5.805 -17.335 1.00 97.75 70 SER A O 1
ATOM 561 N N . LYS A 1 71 ? 7.274 6.571 -16.236 1.00 98.19 71 LYS A N 1
ATOM 562 C CA . LYS A 1 71 ? 7.975 7.056 -17.437 1.00 98.19 71 LYS A CA 1
ATOM 563 C C . LYS A 1 71 ? 8.415 5.934 -18.378 1.00 98.19 71 LYS A C 1
ATOM 565 O O . LYS A 1 71 ? 8.282 6.073 -19.589 1.00 98.19 71 LYS A O 1
ATOM 570 N N . ILE A 1 72 ? 8.977 4.852 -17.840 1.00 98.06 72 ILE A N 1
ATOM 571 C CA . ILE A 1 72 ? 9.610 3.800 -18.653 1.00 98.06 72 ILE A CA 1
ATOM 572 C C . ILE A 1 72 ? 8.579 2.771 -19.128 1.00 98.06 72 ILE A C 1
ATOM 574 O O . ILE A 1 72 ? 8.598 2.368 -20.296 1.00 98.06 72 ILE A O 1
ATOM 578 N N . LEU A 1 73 ? 7.671 2.368 -18.234 1.00 98.00 73 LEU A N 1
ATOM 579 C CA . LEU A 1 73 ? 6.736 1.265 -18.458 1.00 98.00 73 LEU A CA 1
ATOM 580 C C . LEU A 1 73 ? 5.274 1.709 -18.590 1.00 98.00 73 LEU A C 1
ATOM 582 O O . LEU A 1 73 ? 4.411 0.868 -18.827 1.00 98.00 73 LEU A O 1
ATOM 586 N N . GLY A 1 74 ? 4.972 3.002 -18.435 1.00 97.50 74 GLY A N 1
ATOM 587 C CA . GLY A 1 74 ? 3.600 3.508 -18.529 1.00 97.50 74 GLY A CA 1
ATOM 588 C C . GLY A 1 74 ? 2.689 3.040 -17.392 1.00 97.50 74 GLY A C 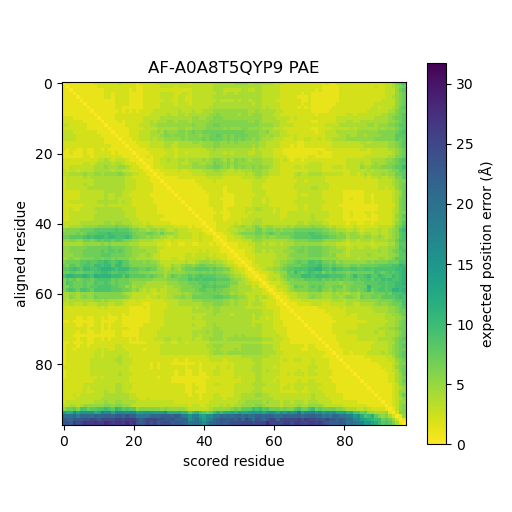1
ATOM 589 O O . GLY A 1 74 ? 1.472 3.139 -17.511 1.00 97.50 74 GLY A O 1
ATOM 590 N N . PHE A 1 75 ? 3.245 2.509 -16.298 1.00 97.75 75 PHE A N 1
ATOM 591 C CA . PHE A 1 75 ? 2.444 2.058 -15.163 1.00 97.75 75 PHE A CA 1
ATOM 592 C C . PHE A 1 75 ? 1.969 3.244 -14.320 1.00 97.75 75 PHE A C 1
ATOM 594 O O . PHE A 1 75 ? 2.768 4.063 -13.862 1.00 97.75 75 PHE A O 1
ATOM 601 N N . SER A 1 76 ? 0.678 3.261 -14.016 1.00 96.69 76 SER A N 1
ATOM 602 C CA . SER A 1 76 ? 0.091 4.068 -12.949 1.00 96.69 76 SER A CA 1
ATOM 603 C C . SER A 1 76 ? -0.914 3.223 -12.169 1.00 96.69 76 SER A C 1
ATOM 605 O O . SER A 1 76 ? -1.629 2.432 -12.792 1.00 96.69 76 SER A O 1
ATOM 607 N N . PRO A 1 77 ? -0.998 3.361 -10.832 1.00 95.81 77 PRO A N 1
ATOM 608 C CA . PRO A 1 77 ? -2.094 2.763 -10.080 1.00 95.81 77 PRO A CA 1
ATOM 609 C C . PRO A 1 77 ? -3.430 3.318 -10.589 1.00 95.81 77 PRO A C 1
ATOM 611 O O . PRO A 1 77 ? -3.528 4.496 -10.929 1.00 95.81 77 PRO A O 1
ATOM 614 N N . GLU A 1 78 ? -4.431 2.453 -10.668 1.00 96.38 78 GLU A N 1
ATOM 615 C CA . GLU A 1 78 ? -5.770 2.759 -11.187 1.00 96.38 78 GLU A CA 1
ATOM 616 C C . GLU A 1 78 ? -6.842 2.627 -10.105 1.00 96.38 78 GLU A C 1
ATOM 618 O O . GLU A 1 78 ? -7.913 3.207 -10.241 1.00 96.38 78 GLU A O 1
ATOM 623 N N . ILE A 1 79 ? -6.551 1.895 -9.026 1.00 96.12 79 ILE A N 1
ATOM 624 C CA . ILE A 1 79 ? -7.492 1.642 -7.940 1.00 96.12 79 ILE A CA 1
ATOM 625 C C . ILE A 1 79 ? -7.206 2.594 -6.784 1.00 96.12 79 ILE A C 1
ATOM 627 O O . ILE A 1 79 ? -6.112 2.607 -6.207 1.00 96.12 79 ILE A O 1
ATOM 631 N N . GLU A 1 80 ? -8.215 3.371 -6.400 1.00 95.69 80 GLU A N 1
ATOM 632 C CA . GLU A 1 80 ? -8.140 4.198 -5.201 1.00 95.69 80 GLU A CA 1
ATOM 633 C C . GLU A 1 80 ? -8.140 3.323 -3.941 1.00 95.69 80 GLU A C 1
ATOM 635 O O . GLU A 1 80 ? -8.820 2.300 -3.861 1.00 95.69 80 GLU A O 1
ATOM 640 N N . LEU A 1 81 ? -7.427 3.759 -2.896 1.00 96.25 81 LEU A N 1
ATOM 641 C CA . LEU A 1 81 ? -7.317 2.994 -1.647 1.00 96.25 81 LEU A CA 1
ATOM 642 C C . LEU A 1 81 ? -8.693 2.603 -1.082 1.00 96.25 81 LEU A C 1
ATOM 644 O O . LEU A 1 81 ? -8.890 1.468 -0.661 1.00 96.25 81 LEU A O 1
ATOM 648 N N . ILE A 1 82 ? -9.657 3.528 -1.093 1.00 97.12 82 ILE A N 1
ATOM 649 C CA . ILE A 1 82 ? -11.003 3.280 -0.562 1.00 97.12 82 ILE A CA 1
ATOM 650 C C . ILE A 1 82 ? -11.762 2.202 -1.347 1.00 97.12 82 ILE A C 1
ATOM 652 O O . ILE A 1 82 ? -12.531 1.448 -0.755 1.00 97.12 82 ILE A O 1
ATOM 656 N N . GLU A 1 83 ? -11.547 2.118 -2.658 1.00 97.38 83 GLU A N 1
ATOM 657 C CA . GLU A 1 83 ? -12.165 1.119 -3.527 1.00 97.38 83 GLU A CA 1
ATOM 658 C C . GLU A 1 83 ? -11.581 -0.261 -3.232 1.00 97.38 83 GLU A C 1
ATOM 660 O O . GLU A 1 83 ? -12.323 -1.171 -2.863 1.00 97.38 83 GLU A O 1
ATOM 665 N N . GLY A 1 84 ? -10.248 -0.374 -3.219 1.00 96.81 84 GLY A N 1
ATOM 666 C CA . GLY A 1 84 ? -9.572 -1.623 -2.865 1.00 96.81 84 GLY A CA 1
ATOM 667 C C . GLY A 1 84 ? -9.914 -2.120 -1.454 1.00 96.81 84 GLY A C 1
ATOM 668 O O . GLY A 1 84 ? -10.065 -3.321 -1.236 1.00 96.81 84 GLY A O 1
ATOM 669 N N . LEU A 1 85 ? -10.099 -1.216 -0.482 1.00 97.81 85 LEU A N 1
ATOM 670 C CA . LEU A 1 85 ? -10.541 -1.590 0.868 1.00 97.81 85 LEU A CA 1
ATOM 671 C C . LEU A 1 85 ? -11.977 -2.128 0.889 1.00 97.81 85 LEU A C 1
ATOM 673 O O . LEU A 1 85 ? -12.254 -3.059 1.644 1.00 97.81 85 LEU A O 1
ATOM 677 N N . ARG A 1 86 ? -12.891 -1.567 0.086 1.00 97.81 86 ARG A N 1
ATOM 678 C CA . ARG A 1 86 ? -14.270 -2.071 -0.026 1.00 97.81 86 ARG A CA 1
ATOM 679 C C . ARG A 1 86 ? -14.287 -3.471 -0.621 1.00 97.81 86 ARG A C 1
ATOM 681 O O . ARG A 1 86 ? -14.854 -4.368 -0.003 1.00 97.81 86 ARG A O 1
ATOM 688 N N . GLU A 1 87 ? -13.594 -3.664 -1.742 1.00 96.81 87 GLU A N 1
ATOM 689 C CA . GLU A 1 87 ? -13.454 -4.978 -2.379 1.00 96.81 87 GLU A CA 1
ATOM 690 C C . GLU A 1 87 ? -12.868 -6.012 -1.413 1.00 96.81 87 GLU A C 1
ATOM 692 O O . GLU A 1 87 ? -13.382 -7.126 -1.297 1.00 96.81 87 GLU A O 1
ATOM 697 N N . TYR A 1 88 ? -11.823 -5.632 -0.669 1.00 96.00 88 TYR A N 1
ATOM 698 C CA . TYR A 1 88 ? -11.206 -6.507 0.322 1.00 96.00 88 TYR A CA 1
ATOM 699 C C . TYR A 1 88 ? -12.174 -6.891 1.446 1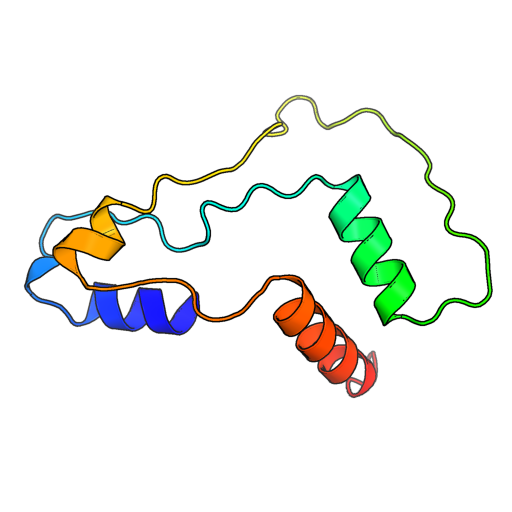.00 96.00 88 TYR A C 1
ATOM 701 O O . TYR A 1 88 ? -12.265 -8.069 1.791 1.00 96.00 88 TYR A O 1
ATOM 709 N N . VAL A 1 89 ? -12.897 -5.928 2.027 1.00 95.75 89 VAL A N 1
ATOM 710 C CA . VAL A 1 89 ? -13.856 -6.204 3.110 1.00 95.75 89 VAL A CA 1
ATOM 711 C C . VAL A 1 89 ? -14.993 -7.100 2.622 1.00 95.75 89 VAL A C 1
ATOM 713 O O . VAL A 1 89 ? -15.376 -8.032 3.332 1.00 95.75 89 VAL A O 1
ATOM 716 N N . ASP A 1 90 ? -15.512 -6.857 1.420 1.00 95.00 90 ASP A N 1
ATOM 717 C CA . ASP A 1 90 ? -16.575 -7.679 0.845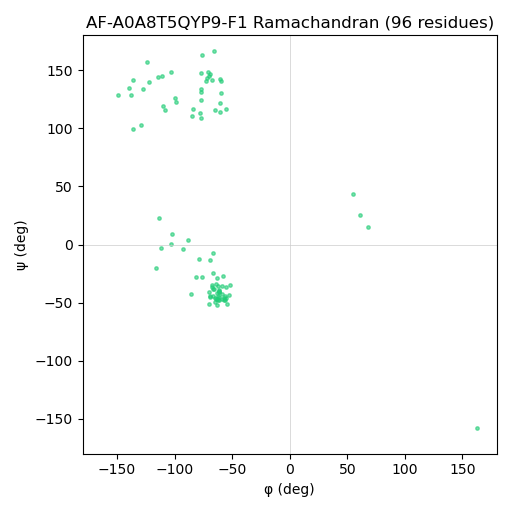 1.00 95.00 90 ASP A CA 1
ATOM 718 C C . ASP A 1 90 ? -16.085 -9.103 0.577 1.00 95.00 90 ASP A C 1
ATOM 720 O O . ASP A 1 90 ? -16.721 -10.059 1.024 1.00 95.00 90 ASP A O 1
ATOM 724 N N . TRP A 1 91 ? -14.903 -9.267 -0.025 1.00 95.19 91 TRP A N 1
ATOM 725 C CA . TRP A 1 91 ? -14.271 -10.579 -0.173 1.00 95.19 91 TRP A CA 1
ATOM 726 C C . TRP A 1 91 ? -14.068 -11.272 1.179 1.00 95.19 91 TRP A C 1
ATOM 728 O O . TRP A 1 91 ? -14.427 -12.443 1.329 1.00 95.19 91 TRP A O 1
ATOM 738 N N . TYR A 1 92 ? -13.552 -10.557 2.182 1.00 93.50 92 TYR A N 1
ATOM 739 C CA . TYR A 1 92 ? -13.275 -11.104 3.509 1.00 93.50 92 TYR A CA 1
ATOM 740 C C . TYR A 1 92 ? -14.549 -11.616 4.192 1.00 93.50 92 TYR A C 1
ATOM 742 O O . TYR A 1 92 ? -14.538 -12.697 4.775 1.00 93.50 92 TYR A O 1
ATOM 750 N N . ARG A 1 93 ? -15.678 -10.907 4.050 1.00 91.75 93 ARG A N 1
ATOM 751 C CA . ARG A 1 93 ? -16.989 -11.335 4.576 1.00 91.75 93 ARG A CA 1
ATOM 752 C C . ARG A 1 93 ? -17.507 -12.630 3.950 1.00 91.75 93 ARG A C 1
ATOM 754 O O . ARG A 1 93 ? -18.249 -13.354 4.606 1.00 91.75 93 ARG A O 1
ATOM 761 N N . THR A 1 94 ? -17.137 -12.931 2.704 1.00 92.19 94 THR A N 1
ATOM 762 C CA . THR A 1 94 ? -17.541 -14.188 2.041 1.00 92.19 94 THR A CA 1
ATOM 763 C C . THR A 1 94 ? -16.721 -15.400 2.480 1.00 92.19 94 THR A C 1
ATOM 765 O O . THR A 1 94 ? -17.088 -16.537 2.180 1.00 92.19 94 THR A O 1
ATOM 768 N N . LYS A 1 95 ? -15.600 -15.194 3.180 1.00 85.12 95 LYS A N 1
ATOM 769 C CA . LYS A 1 95 ? -14.785 -16.290 3.692 1.00 85.12 95 LYS A CA 1
ATOM 770 C C . LYS A 1 95 ? -15.362 -16.767 5.019 1.00 85.12 95 LYS A C 1
ATOM 772 O O . LYS A 1 95 ? -15.339 -16.045 6.009 1.00 85.12 95 LYS A O 1
ATOM 777 N N . SER A 1 96 ? -15.818 -18.018 5.064 1.00 65.12 96 SER A N 1
ATOM 778 C CA . SER A 1 96 ? -15.926 -18.724 6.339 1.00 65.12 96 SER A CA 1
ATOM 779 C C . SER A 1 96 ? -14.526 -18.795 6.938 1.00 65.12 96 SER A C 1
ATOM 781 O O . SER A 1 96 ? -13.635 -19.421 6.358 1.00 65.12 96 SER A O 1
ATOM 783 N N . LEU A 1 97 ? -14.323 -18.117 8.066 1.00 64.38 97 LEU A N 1
ATOM 784 C CA . LEU A 1 97 ? -13.169 -18.366 8.918 1.00 64.38 97 LEU A CA 1
ATOM 785 C C . LEU A 1 97 ? -13.197 -19.863 9.250 1.00 64.38 97 LEU A C 1
ATOM 787 O O . LEU A 1 97 ? -14.189 -20.348 9.797 1.00 64.38 97 LEU A O 1
ATOM 791 N N . LYS A 1 98 ? -12.174 -20.595 8.804 1.00 48.38 98 LYS A N 1
ATOM 792 C CA . LYS A 1 98 ? -11.919 -21.947 9.299 1.00 48.38 98 LYS A CA 1
ATOM 793 C C . LYS A 1 98 ? -11.394 -21.864 10.722 1.00 48.38 98 LYS A C 1
ATOM 795 O O . LYS A 1 98 ? -10.616 -20.918 10.985 1.00 48.38 98 LYS A O 1
#

Sequence (98 aa):
DIARGIVIASLSDKSLNEDFNIGTNKETKMIELAKMLWDICKMKESFKVKYVSGFKHDIKRRVPDVSKISKILGFSPEIELIEGLREYVDWYRTKSLK

Mean predicted aligned error: 3.97 Å

pLDDT: mean 94.28, std 6.98, range [48.38, 98.25]

Nearest PDB structures (foldseek):
  2pzl-assembly1_A  TM=7.287E-01  e=1.440E-01  Bordetella bronchiseptica
  4lw8-assembly1_B  TM=7.301E-01  e=4.219E-01  Burkholderia cenocepacia J2315
  6vlo-assembly2_D  TM=7.079E-01  e=3.449E-01  Acanthamoeba polyphaga mimivirus
  2pzk-assembly1_B  TM=7.149E-01  e=3.945E-01  Bordetella bronchiseptica
  2q1w-assembly2_A-2  TM=8.606E-01  e=1.236E+00  Bordetella bronchiseptica